Protein AF-A0A1Q7PBY1-F1 (afdb_monomer_lite)

Structure (mmCIF, N/CA/C/O backbone):
data_AF-A0A1Q7PBY1-F1
#
_entry.id   AF-A0A1Q7PBY1-F1
#
loop_
_atom_site.group_PDB
_atom_site.id
_atom_site.type_symbol
_atom_site.label_atom_id
_atom_site.label_alt_id
_atom_site.label_comp_id
_atom_site.label_asym_id
_atom_site.label_entity_id
_atom_site.label_seq_id
_atom_site.pdbx_PDB_ins_code
_atom_site.Cartn_x
_atom_site.Cartn_y
_atom_site.Cartn_z
_atom_site.occupancy
_atom_site.B_iso_or_equiv
_atom_site.auth_seq_id
_atom_site.auth_comp_id
_atom_site.auth_asym_id
_atom_site.auth_atom_id
_atom_site.pdbx_PDB_model_num
ATOM 1 N N . MET A 1 1 ? -6.073 -17.542 -5.534 1.00 80.38 1 MET A N 1
ATOM 2 C CA . MET A 1 1 ? -6.549 -17.364 -4.136 1.00 80.38 1 MET A CA 1
ATOM 3 C C . MET A 1 1 ? -5.790 -16.199 -3.517 1.00 80.38 1 MET A C 1
ATOM 5 O O . MET A 1 1 ? -4.603 -16.102 -3.804 1.00 80.38 1 MET A O 1
ATOM 9 N N . LEU A 1 2 ? -6.441 -15.327 -2.736 1.00 85.88 2 LEU A N 1
ATOM 10 C CA . LEU A 1 2 ? -5.756 -14.269 -1.977 1.00 85.88 2 LEU A CA 1
ATOM 11 C C . LEU A 1 2 ? -5.024 -14.900 -0.788 1.00 85.88 2 LEU A C 1
ATOM 13 O O . LEU A 1 2 ? -5.612 -15.701 -0.064 1.00 85.88 2 LEU A O 1
ATOM 17 N N . LEU A 1 3 ? -3.747 -14.574 -0.633 1.00 89.31 3 LEU A N 1
ATOM 18 C CA . LEU A 1 3 ? -2.867 -15.130 0.395 1.00 89.31 3 LEU A CA 1
ATOM 19 C C . LEU A 1 3 ? -2.705 -14.174 1.578 1.00 89.31 3 LEU A C 1
ATOM 21 O O . LEU A 1 3 ? -2.547 -14.629 2.705 1.00 89.31 3 LEU A O 1
ATOM 25 N N . GLY A 1 4 ? -2.781 -12.867 1.336 1.00 86.94 4 GLY A N 1
ATOM 26 C CA . GLY A 1 4 ? -2.725 -11.868 2.395 1.00 86.94 4 GLY A CA 1
ATOM 27 C C . GLY A 1 4 ? -2.636 -10.449 1.857 1.00 86.94 4 GLY A C 1
ATOM 28 O O . GLY A 1 4 ? -2.397 -10.233 0.666 1.00 86.94 4 GLY A O 1
ATOM 29 N N . VAL A 1 5 ? -2.826 -9.493 2.759 1.00 86.62 5 VAL A N 1
ATOM 30 C CA . VAL A 1 5 ? -2.571 -8.070 2.536 1.00 86.62 5 VAL A CA 1
ATOM 31 C C . VAL A 1 5 ? -1.554 -7.641 3.580 1.00 86.62 5 VAL A C 1
ATOM 33 O O . VAL A 1 5 ? -1.741 -7.929 4.759 1.00 86.62 5 VAL A O 1
ATOM 36 N N . PHE A 1 6 ? -0.490 -6.982 3.138 1.00 87.19 6 PHE A N 1
ATOM 37 C CA . PHE A 1 6 ? 0.624 -6.577 3.984 1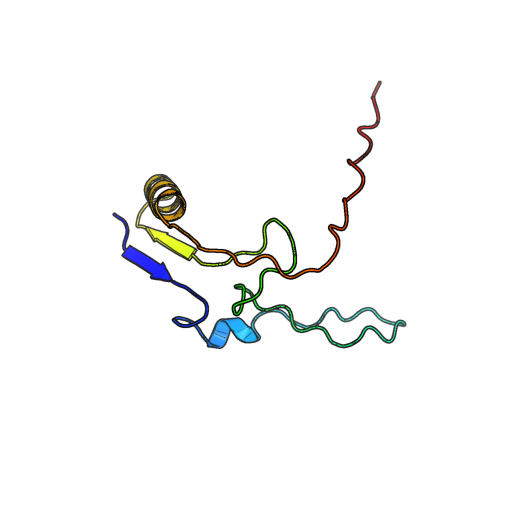.00 87.19 6 PHE A CA 1
ATOM 38 C C . PHE A 1 6 ? 0.811 -5.070 3.937 1.00 87.19 6 PHE A C 1
ATOM 40 O O . PHE A 1 6 ? 0.715 -4.441 2.879 1.00 87.19 6 PHE A O 1
ATOM 47 N N . THR A 1 7 ? 1.114 -4.502 5.091 1.00 87.19 7 THR A N 1
ATOM 48 C CA . THR A 1 7 ? 1.462 -3.097 5.275 1.00 87.19 7 THR A CA 1
ATOM 49 C C . THR A 1 7 ? 2.904 -2.982 5.762 1.00 87.19 7 THR A C 1
ATOM 51 O O . THR A 1 7 ? 3.587 -3.977 6.008 1.00 87.19 7 THR A O 1
ATOM 54 N N . LEU A 1 8 ? 3.389 -1.756 5.945 1.00 83.50 8 LEU A N 1
ATOM 55 C CA . LEU A 1 8 ? 4.717 -1.532 6.516 1.00 83.50 8 LEU A CA 1
ATOM 56 C C . LEU A 1 8 ? 4.851 -2.034 7.967 1.00 83.50 8 LEU A C 1
ATOM 58 O O . LEU A 1 8 ? 5.967 -2.235 8.441 1.00 83.50 8 LEU A O 1
ATOM 62 N N . ALA A 1 9 ? 3.738 -2.222 8.683 1.00 82.62 9 ALA A N 1
ATOM 63 C CA . ALA A 1 9 ? 3.756 -2.816 10.019 1.00 82.62 9 ALA A CA 1
ATOM 64 C C . ALA A 1 9 ? 4.126 -4.307 9.978 1.00 82.62 9 ALA A C 1
ATOM 66 O O . ALA A 1 9 ? 4.785 -4.795 10.891 1.00 82.62 9 ALA A O 1
ATOM 67 N N . ASP A 1 10 ? 3.748 -5.000 8.902 1.00 83.25 10 ASP A N 1
ATOM 68 C CA . ASP A 1 10 ? 3.996 -6.432 8.717 1.00 83.25 10 ASP A CA 1
ATOM 69 C C . ASP A 1 10 ? 5.386 -6.713 8.129 1.00 83.25 10 ASP A C 1
ATOM 71 O O . ASP A 1 10 ? 5.922 -7.806 8.288 1.00 83.25 10 ASP A O 1
ATOM 75 N N . LEU A 1 11 ? 5.962 -5.723 7.438 1.00 81.50 11 LEU A N 1
ATOM 76 C CA . LEU A 1 11 ? 7.254 -5.806 6.754 1.00 81.50 11 LEU A CA 1
ATOM 77 C C . LEU A 1 11 ? 8.123 -4.590 7.115 1.00 81.50 11 LEU A C 1
ATOM 79 O O . LEU A 1 11 ? 8.371 -3.722 6.265 1.00 81.50 11 LEU A O 1
ATOM 83 N N . PRO A 1 12 ? 8.571 -4.471 8.379 1.00 76.12 12 PRO A N 1
ATOM 84 C CA . PRO A 1 12 ? 9.338 -3.317 8.839 1.00 76.12 12 PRO A CA 1
ATOM 85 C C . PRO A 1 12 ? 10.677 -3.157 8.103 1.00 76.12 12 PRO A C 1
ATOM 87 O O . PRO A 1 12 ? 11.201 -2.047 8.024 1.00 76.12 12 PRO A O 1
ATOM 90 N N . GLU A 1 13 ? 11.213 -4.215 7.499 1.00 75.25 13 GLU A N 1
ATOM 91 C CA . GLU A 1 13 ? 12.447 -4.193 6.707 1.00 75.25 13 GLU A CA 1
ATOM 92 C C . GLU A 1 13 ? 12.307 -3.327 5.443 1.00 75.25 13 GLU A C 1
ATOM 94 O O . GLU A 1 13 ? 13.289 -2.782 4.935 1.00 75.25 13 GLU A O 1
ATOM 99 N N . LEU A 1 14 ? 11.076 -3.125 4.959 1.00 70.81 14 LEU A N 1
ATOM 100 C CA . LEU A 1 14 ? 10.785 -2.269 3.808 1.00 70.81 14 LEU A CA 1
ATOM 101 C C . LEU A 1 14 ? 10.869 -0.766 4.120 1.00 70.81 14 LEU A C 1
ATOM 103 O O . LEU A 1 14 ? 10.803 0.060 3.200 1.00 70.81 14 LEU A O 1
ATOM 107 N N . ARG A 1 15 ? 11.059 -0.394 5.395 1.00 68.00 15 ARG A N 1
ATOM 108 C CA . ARG A 1 15 ? 11.231 1.002 5.834 1.00 68.00 15 ARG A CA 1
ATOM 109 C C . ARG A 1 15 ? 12.456 1.659 5.198 1.00 68.00 15 ARG A C 1
ATOM 111 O O . ARG A 1 15 ? 12.391 2.845 4.876 1.00 68.00 15 ARG A O 1
ATOM 118 N N . GLU A 1 16 ? 13.524 0.894 4.967 1.00 67.31 16 GLU A N 1
ATOM 119 C CA . GLU A 1 16 ? 14.811 1.384 4.442 1.00 67.31 16 GLU A CA 1
ATOM 120 C C . GLU A 1 16 ? 15.197 0.792 3.078 1.00 67.31 16 GLU A C 1
ATOM 122 O O . GLU A 1 16 ? 16.322 0.984 2.612 1.00 67.31 16 GLU A O 1
ATOM 127 N N . ALA A 1 17 ? 14.274 0.079 2.429 1.00 64.31 17 ALA A N 1
ATOM 128 C CA . ALA A 1 17 ? 14.578 -0.723 1.246 1.00 64.31 17 ALA A CA 1
ATOM 129 C C . ALA A 1 17 ? 15.061 0.091 0.034 1.00 64.31 17 ALA A C 1
ATOM 131 O O . ALA A 1 17 ? 15.782 -0.449 -0.806 1.00 64.31 17 ALA A O 1
ATOM 132 N N . LEU A 1 18 ? 14.694 1.374 -0.081 1.00 61.41 18 LEU A N 1
ATOM 133 C CA . LEU A 1 18 ? 15.141 2.201 -1.199 1.00 61.41 18 LEU A CA 1
ATOM 134 C C . LEU A 1 18 ? 16.440 2.945 -0.847 1.00 61.41 18 LEU A C 1
ATOM 136 O O . LEU A 1 18 ? 16.508 3.648 0.173 1.00 61.41 18 LEU A O 1
ATOM 140 N N . PRO A 1 19 ? 17.485 2.828 -1.690 1.00 61.38 19 PRO A N 1
ATOM 141 C CA . PRO A 1 19 ? 18.705 3.593 -1.502 1.00 61.38 19 PRO A CA 1
ATOM 142 C C . PRO A 1 19 ? 18.392 5.093 -1.609 1.00 61.38 19 PRO A C 1
ATOM 144 O O . PRO A 1 19 ? 17.548 5.494 -2.416 1.00 61.38 19 PRO A O 1
ATOM 147 N N . PRO A 1 20 ? 19.049 5.944 -0.801 1.00 59.12 20 PRO A N 1
ATOM 148 C CA . PRO A 1 20 ? 18.854 7.381 -0.892 1.00 59.12 20 PRO A CA 1
ATOM 149 C C . PRO A 1 20 ? 19.239 7.855 -2.301 1.00 59.12 20 PRO A C 1
ATOM 151 O O . PRO A 1 20 ? 20.214 7.348 -2.863 1.00 59.12 20 PRO A O 1
ATOM 154 N N . PRO A 1 21 ? 18.519 8.830 -2.879 1.00 56.66 21 PRO A N 1
ATOM 155 C CA . PRO A 1 21 ? 18.886 9.396 -4.166 1.00 56.66 21 PRO A CA 1
ATOM 156 C C . PRO A 1 21 ? 20.245 10.093 -4.037 1.00 56.66 21 PRO A C 1
ATOM 158 O O . PRO A 1 21 ? 20.359 11.169 -3.451 1.00 56.66 21 PRO A O 1
ATOM 161 N N . VAL A 1 22 ? 21.293 9.461 -4.564 1.00 56.69 22 VAL A N 1
ATOM 162 C CA . VAL A 1 22 ? 22.629 10.051 -4.648 1.00 56.69 22 VAL A CA 1
ATOM 163 C C . VAL A 1 22 ? 22.686 10.858 -5.939 1.00 56.69 22 VAL A C 1
ATOM 165 O O . VAL A 1 22 ? 22.862 10.303 -7.020 1.00 56.69 22 VAL A O 1
ATOM 168 N N . VAL A 1 23 ? 22.510 12.175 -5.838 1.00 59.03 23 VAL A N 1
ATOM 169 C CA . VAL A 1 23 ? 22.761 13.094 -6.955 1.00 59.03 23 VAL A CA 1
ATOM 170 C C . VAL A 1 23 ? 24.135 13.729 -6.732 1.00 59.03 23 VAL A C 1
ATOM 172 O O . VAL A 1 23 ? 24.300 14.464 -5.754 1.00 59.03 23 VAL A O 1
ATOM 175 N N . PRO A 1 24 ? 25.142 13.467 -7.586 1.00 46.91 24 PRO A N 1
ATOM 176 C CA . PRO A 1 24 ? 26.441 14.117 -7.461 1.00 46.91 24 PRO A CA 1
ATOM 177 C C . PRO A 1 24 ? 26.283 15.636 -7.630 1.00 46.91 24 PRO A C 1
ATOM 179 O O . PRO A 1 24 ? 25.764 16.095 -8.643 1.00 46.91 24 PRO A O 1
ATOM 182 N N . GLY A 1 25 ? 26.725 16.422 -6.643 1.00 54.25 25 GLY A N 1
ATOM 183 C CA . GLY A 1 25 ? 26.835 17.884 -6.758 1.00 54.25 25 GLY A CA 1
ATOM 184 C C . GLY A 1 25 ? 25.701 18.720 -6.153 1.00 54.25 25 GLY A C 1
ATOM 185 O O . GLY A 1 25 ? 25.797 19.945 -6.172 1.00 54.25 25 GLY A O 1
ATOM 186 N N . VAL A 1 26 ? 24.668 18.111 -5.562 1.00 54.38 26 VAL A N 1
ATOM 187 C CA . VAL A 1 26 ? 23.634 18.838 -4.803 1.00 54.38 26 VAL A CA 1
ATOM 188 C C . VAL A 1 26 ? 23.569 18.270 -3.391 1.00 54.38 26 VAL A C 1
ATOM 190 O O . VAL A 1 26 ? 23.452 17.060 -3.215 1.00 54.38 26 VAL A O 1
ATOM 193 N N . ALA A 1 27 ? 23.616 19.137 -2.375 1.00 50.16 27 ALA A N 1
ATOM 194 C CA . ALA A 1 27 ? 23.314 18.781 -0.9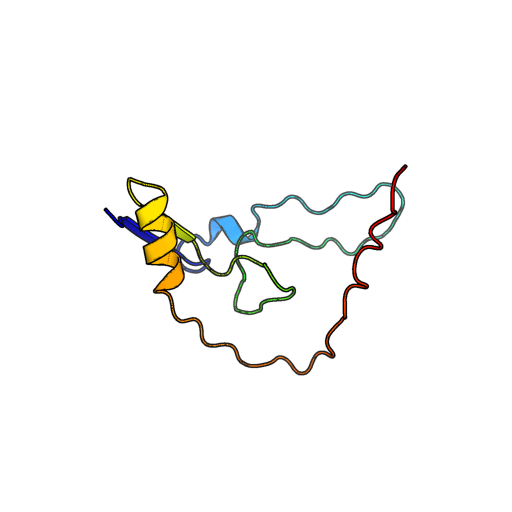89 1.00 50.16 27 ALA A CA 1
ATOM 195 C C . ALA A 1 27 ? 21.810 18.488 -0.850 1.00 50.16 27 ALA A C 1
ATOM 197 O O . ALA A 1 27 ? 21.051 19.245 -0.244 1.00 50.16 27 ALA A O 1
ATOM 198 N N . VAL A 1 28 ? 21.351 17.411 -1.485 1.00 54.12 28 VAL A N 1
ATOM 199 C CA . VAL A 1 28 ? 19.993 16.913 -1.315 1.00 54.12 28 VAL A CA 1
ATOM 200 C C . VAL A 1 28 ? 19.952 16.300 0.072 1.00 54.12 28 VAL A C 1
ATOM 202 O O . VAL A 1 28 ? 20.769 15.442 0.406 1.00 54.12 28 VAL A O 1
ATOM 205 N N . LYS A 1 29 ? 19.020 16.767 0.905 1.00 54.84 29 LYS A N 1
ATOM 206 C CA . LYS A 1 29 ? 18.786 16.167 2.216 1.00 54.84 29 LYS A CA 1
ATOM 207 C C . LYS A 1 29 ? 18.563 14.665 1.983 1.00 54.84 29 LYS A C 1
ATOM 209 O O . LYS A 1 29 ? 17.653 14.346 1.217 1.00 54.84 29 LYS A O 1
ATOM 214 N N . PRO A 1 30 ? 19.382 13.766 2.561 1.00 56.53 30 PRO A N 1
ATOM 215 C CA . PRO A 1 30 ? 19.266 12.338 2.303 1.00 56.53 30 PRO A CA 1
ATOM 216 C C . PRO A 1 30 ? 17.863 11.897 2.706 1.00 56.53 30 PRO A C 1
ATOM 218 O O . PRO A 1 30 ? 17.512 11.869 3.885 1.00 56.53 30 PRO A O 1
ATOM 221 N N . TYR A 1 31 ? 17.035 11.647 1.699 1.00 53.84 31 TYR A N 1
ATOM 222 C CA . TYR A 1 31 ? 15.646 11.283 1.877 1.00 53.84 31 TYR A CA 1
ATOM 223 C C . TYR A 1 31 ? 15.531 9.791 1.606 1.00 53.84 31 TYR A C 1
ATOM 225 O O . TYR A 1 31 ? 15.648 9.340 0.469 1.00 53.84 31 TYR A O 1
ATOM 233 N N . ARG A 1 32 ? 15.378 9.018 2.680 1.00 59.94 32 ARG A N 1
ATOM 234 C CA . ARG A 1 32 ? 15.089 7.587 2.607 1.00 59.94 32 ARG A CA 1
ATOM 235 C C . ARG A 1 32 ? 13.599 7.449 2.321 1.00 59.94 32 ARG A C 1
ATOM 237 O O . ARG A 1 32 ? 12.776 7.761 3.179 1.00 59.94 32 ARG A O 1
ATOM 244 N N . GLN A 1 33 ? 13.261 7.056 1.101 1.00 60.41 33 GLN A N 1
ATOM 245 C CA . GLN A 1 33 ? 11.886 6.735 0.745 1.00 60.41 33 GLN A CA 1
ATOM 246 C C . GLN A 1 33 ? 11.584 5.315 1.237 1.00 60.41 33 GLN A C 1
ATOM 248 O O . GLN A 1 33 ? 12.303 4.379 0.901 1.00 60.41 33 GLN A O 1
ATOM 253 N N . SER A 1 34 ? 10.547 5.142 2.051 1.00 65.94 34 SER A N 1
ATOM 254 C CA . SER A 1 34 ? 10.068 3.802 2.409 1.00 65.94 34 SER A CA 1
ATOM 255 C C . SER A 1 34 ? 9.314 3.197 1.224 1.00 65.94 34 SER A C 1
ATOM 257 O O . SER A 1 34 ? 8.677 3.927 0.462 1.00 65.94 34 SER A O 1
ATOM 259 N N . ALA A 1 35 ? 9.395 1.876 1.044 1.00 69.62 35 ALA A N 1
ATOM 260 C CA . ALA A 1 35 ? 8.716 1.215 -0.075 1.00 69.62 35 ALA A CA 1
ATOM 261 C C . ALA A 1 35 ? 7.184 1.192 0.092 1.00 69.62 35 ALA A C 1
ATOM 263 O O . ALA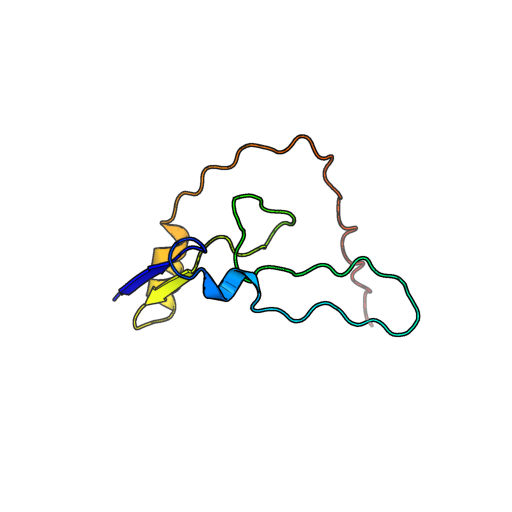 A 1 35 ? 6.459 1.160 -0.900 1.00 69.62 35 ALA A O 1
ATOM 264 N N . LEU A 1 36 ? 6.705 1.249 1.340 1.00 77.38 36 LEU A N 1
ATOM 265 C CA . LEU A 1 36 ? 5.303 1.463 1.689 1.00 77.38 36 LEU A CA 1
ATOM 266 C C . LEU A 1 36 ? 5.177 2.684 2.602 1.00 77.38 36 LEU A C 1
ATOM 268 O O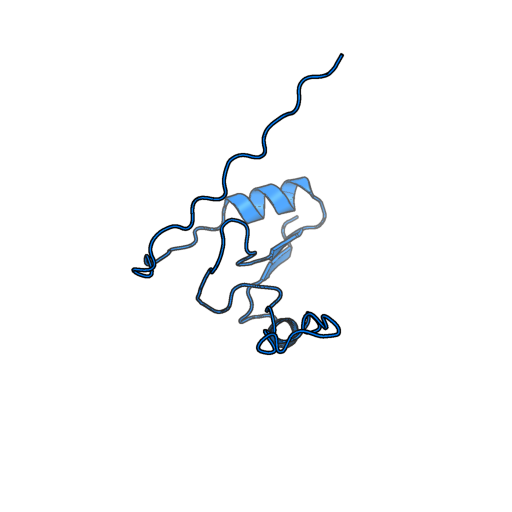 . LEU A 1 36 ? 6.093 2.989 3.371 1.00 77.38 36 LEU A O 1
ATOM 272 N N . ALA A 1 37 ? 4.048 3.380 2.509 1.00 79.31 37 ALA A N 1
ATOM 273 C CA . ALA A 1 37 ? 3.761 4.554 3.318 1.00 79.31 37 ALA A CA 1
ATOM 274 C C . ALA A 1 37 ? 3.727 4.193 4.817 1.00 79.31 37 ALA A C 1
ATOM 276 O O . ALA A 1 37 ? 3.031 3.270 5.234 1.00 79.31 37 ALA A O 1
ATOM 277 N N . ASP A 1 38 ? 4.460 4.956 5.634 1.00 81.62 38 ASP A N 1
ATOM 278 C CA . ASP A 1 38 ? 4.526 4.797 7.097 1.00 81.62 38 ASP A CA 1
ATOM 279 C C . ASP A 1 38 ? 3.580 5.791 7.775 1.00 81.62 38 ASP A C 1
ATOM 281 O O . ASP A 1 38 ? 3.997 6.863 8.218 1.00 81.62 38 ASP A O 1
ATOM 285 N N . GLY A 1 39 ? 2.275 5.513 7.732 1.00 78.81 39 GLY A N 1
ATOM 286 C CA . GLY A 1 39 ? 1.243 6.364 8.346 1.00 78.81 39 GLY A CA 1
ATOM 287 C C . GLY A 1 39 ? 1.066 7.756 7.715 1.00 78.81 39 GLY A C 1
ATOM 288 O O . GLY A 1 39 ? 0.183 8.507 8.119 1.00 78.81 39 GLY A O 1
ATOM 289 N N . LEU A 1 40 ? 1.870 8.114 6.709 1.00 81.94 40 LEU A N 1
ATOM 290 C CA . LEU A 1 40 ? 1.764 9.362 5.959 1.00 81.94 40 LEU A CA 1
ATOM 291 C C . LEU A 1 40 ? 2.020 9.114 4.474 1.00 81.94 40 LEU A C 1
ATOM 293 O O . LEU A 1 40 ? 3.149 8.830 4.073 1.00 81.94 40 LEU A O 1
ATOM 297 N N . VAL A 1 41 ? 0.986 9.329 3.663 1.00 82.62 41 VAL A N 1
ATOM 298 C CA . VAL A 1 41 ? 1.095 9.398 2.203 1.00 82.62 41 VAL A CA 1
ATOM 299 C C . VAL A 1 41 ? 1.525 10.804 1.792 1.00 82.62 41 VAL A C 1
ATOM 301 O O . VAL A 1 41 ? 0.943 11.810 2.208 1.00 82.62 41 VAL A O 1
ATOM 304 N N . ARG A 1 42 ? 2.578 10.883 0.988 1.00 81.12 42 ARG A N 1
ATOM 305 C CA . ARG A 1 42 ? 3.266 12.117 0.592 1.00 81.12 42 ARG A CA 1
ATOM 306 C C . ARG A 1 42 ? 2.953 12.518 -0.839 1.00 81.12 42 ARG A C 1
ATOM 308 O O . ARG A 1 42 ? 3.009 13.710 -1.140 1.00 81.12 42 ARG A O 1
ATOM 315 N N . PHE A 1 43 ? 2.606 11.562 -1.696 1.00 79.94 43 PHE A N 1
ATOM 316 C CA . PHE A 1 43 ? 2.196 11.812 -3.076 1.00 79.94 43 PHE A CA 1
ATOM 317 C C . PHE A 1 43 ? 1.111 10.829 -3.534 1.00 79.94 43 PHE A C 1
ATOM 319 O O . PHE A 1 43 ? 0.974 9.729 -3.005 1.00 79.94 43 PHE A O 1
ATOM 326 N N . ALA A 1 44 ? 0.322 11.235 -4.532 1.00 79.69 44 ALA A N 1
ATOM 327 C CA . ALA A 1 44 ? -0.683 10.363 -5.132 1.00 79.69 44 ALA A CA 1
ATOM 328 C C . ALA A 1 44 ? -0.000 9.200 -5.869 1.00 79.69 44 ALA A C 1
ATOM 330 O O . ALA A 1 44 ? 0.854 9.431 -6.723 1.00 79.69 44 ALA A O 1
ATOM 331 N N . GLY A 1 45 ? -0.388 7.968 -5.540 1.00 82.12 45 GLY A N 1
ATOM 332 C CA . GLY A 1 45 ? 0.224 6.750 -6.079 1.00 82.12 45 GLY A CA 1
ATOM 333 C C . GLY A 1 45 ? 1.326 6.145 -5.204 1.00 82.12 45 GLY A C 1
ATOM 334 O O . GLY A 1 45 ? 1.902 5.134 -5.593 1.00 82.12 45 GLY A O 1
ATOM 335 N N . GLU A 1 46 ? 1.624 6.714 -4.032 1.00 82.19 46 GLU A N 1
ATOM 336 C CA . GLU A 1 46 ? 2.473 6.039 -3.043 1.00 82.19 46 GLU A CA 1
ATOM 337 C C . GLU A 1 46 ? 1.763 4.781 -2.525 1.00 82.19 46 GLU A C 1
ATOM 339 O O . GLU A 1 46 ? 0.587 4.821 -2.158 1.00 82.19 46 GLU A O 1
ATOM 344 N N . ALA A 1 47 ? 2.471 3.652 -2.518 1.00 84.88 47 ALA A N 1
ATOM 345 C CA . ALA A 1 47 ? 1.911 2.382 -2.084 1.00 84.88 47 ALA A CA 1
ATOM 346 C C . ALA A 1 47 ? 1.708 2.379 -0.561 1.00 84.88 47 ALA A C 1
ATOM 348 O O . ALA A 1 47 ? 2.628 2.686 0.192 1.00 84.88 47 ALA A O 1
ATOM 349 N N . VAL A 1 48 ? 0.509 2.019 -0.101 1.00 86.38 48 VAL A N 1
ATOM 350 C CA . VAL A 1 48 ? 0.149 1.992 1.336 1.00 86.38 48 VAL A CA 1
ATOM 351 C C . VAL A 1 48 ? 0.086 0.560 1.879 1.00 86.38 48 VAL A C 1
ATOM 353 O O . VAL A 1 48 ? 0.292 0.321 3.065 1.00 86.38 48 VAL A O 1
ATOM 356 N N . GLY A 1 49 ? -0.122 -0.410 0.991 1.00 87.00 49 GLY A N 1
ATOM 357 C CA . GLY A 1 49 ? -0.094 -1.837 1.281 1.00 87.00 49 GLY A CA 1
ATOM 358 C C . GLY A 1 49 ? 0.018 -2.654 -0.004 1.00 87.00 49 GLY A C 1
ATOM 359 O O . GLY A 1 49 ? -0.063 -2.108 -1.108 1.00 87.00 49 GLY A O 1
ATOM 360 N N . VAL A 1 50 ? 0.215 -3.962 0.142 1.00 89.12 50 VAL A N 1
ATOM 361 C CA . VAL A 1 50 ? 0.389 -4.913 -0.964 1.00 89.12 50 VAL A CA 1
ATOM 362 C C . VAL A 1 50 ? -0.499 -6.128 -0.744 1.00 89.12 50 VAL A C 1
ATOM 364 O O . VAL A 1 50 ? -0.418 -6.781 0.294 1.00 89.12 50 VAL A O 1
ATOM 367 N N . GLY A 1 51 ? -1.322 -6.457 -1.740 1.00 88.94 51 GLY A N 1
ATOM 368 C CA . GLY A 1 51 ? -2.066 -7.713 -1.793 1.00 88.94 51 GLY A CA 1
ATOM 369 C C . GLY A 1 51 ? -1.261 -8.793 -2.512 1.00 88.94 51 GLY A C 1
ATOM 370 O O . GLY A 1 51 ? -0.775 -8.572 -3.621 1.00 88.94 51 GLY A O 1
ATOM 371 N N . VAL A 1 52 ? -1.140 -9.971 -1.904 1.00 90.88 52 VAL A N 1
ATOM 372 C CA . VAL A 1 52 ? -0.478 -11.136 -2.505 1.00 90.88 52 VAL A CA 1
ATOM 373 C C . VAL A 1 52 ? -1.525 -12.199 -2.791 1.00 90.88 52 VAL A C 1
ATOM 375 O O . VAL A 1 52 ? -2.280 -12.595 -1.905 1.00 90.88 52 VAL A O 1
ATOM 378 N N . ALA A 1 53 ? -1.566 -12.692 -4.025 1.00 92.50 53 ALA A N 1
ATOM 379 C CA . ALA A 1 53 ? -2.468 -13.756 -4.438 1.00 92.50 53 ALA A CA 1
ATOM 380 C C . ALA A 1 53 ? -1.767 -14.719 -5.398 1.00 92.50 53 ALA A C 1
ATOM 382 O O . ALA A 1 53 ? -0.776 -14.376 -6.035 1.00 92.50 53 ALA A O 1
ATOM 383 N N . GLY A 1 54 ? -2.323 -15.921 -5.537 1.00 91.69 54 GLY A N 1
ATOM 384 C CA . GLY A 1 54 ? -1.838 -16.916 -6.501 1.00 91.69 54 GLY A CA 1
ATOM 385 C C . GLY A 1 54 ? -2.075 -16.550 -7.973 1.00 91.69 54 GLY A C 1
ATOM 386 O O . GLY A 1 54 ? -1.632 -17.280 -8.850 1.00 91.69 54 GLY A O 1
ATOM 387 N N . ASP A 1 55 ? -2.791 -15.461 -8.253 1.00 92.81 55 ASP A N 1
ATOM 388 C CA . ASP A 1 55 ? -3.026 -14.950 -9.600 1.00 92.81 55 ASP A CA 1
ATOM 389 C C . ASP A 1 55 ? -3.214 -13.419 -9.566 1.00 92.81 55 ASP A C 1
ATOM 391 O O . ASP A 1 55 ? -3.677 -12.883 -8.552 1.00 92.81 55 ASP A O 1
ATOM 395 N N . PRO A 1 56 ? -2.849 -12.699 -10.644 1.00 90.12 56 PRO A N 1
ATOM 396 C CA . PRO A 1 56 ? -2.839 -11.236 -10.647 1.00 90.12 56 PRO A CA 1
ATOM 397 C C . PRO A 1 56 ? -4.239 -10.617 -10.576 1.00 90.12 56 PRO A C 1
ATOM 399 O O . PRO A 1 56 ? -4.397 -9.543 -10.001 1.00 90.12 56 PRO A O 1
ATOM 402 N N . TYR A 1 57 ? -5.262 -11.289 -11.110 1.00 91.81 57 TYR A N 1
ATOM 403 C CA . TYR A 1 57 ? -6.638 -10.787 -11.076 1.00 91.81 57 TYR A CA 1
ATOM 404 C C . TYR A 1 57 ? -7.169 -10.756 -9.645 1.00 91.81 57 TYR A C 1
ATOM 406 O O . TYR A 1 57 ? -7.650 -9.727 -9.182 1.00 91.81 57 TYR A O 1
ATOM 414 N N . ARG A 1 58 ? -6.964 -11.834 -8.885 1.00 89.69 58 ARG A N 1
AT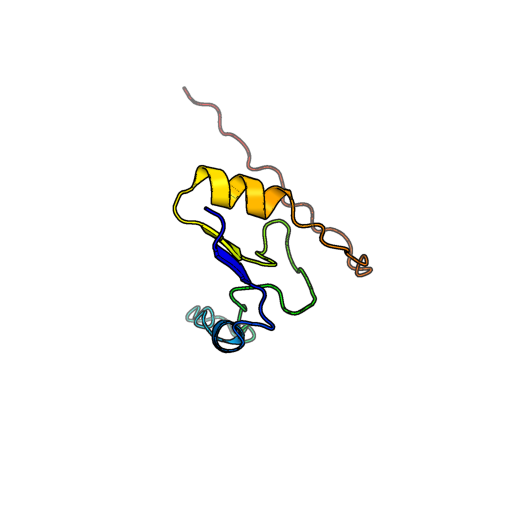OM 415 C CA . ARG A 1 58 ? -7.348 -11.863 -7.471 1.00 89.69 58 ARG A CA 1
ATOM 416 C C . ARG A 1 58 ? -6.504 -10.950 -6.591 1.00 89.69 58 ARG A C 1
ATOM 418 O O . ARG A 1 58 ? -6.996 -10.512 -5.555 1.00 89.69 58 ARG A O 1
ATOM 425 N N . ALA A 1 59 ? -5.254 -10.672 -6.964 1.00 88.25 59 ALA A N 1
ATOM 426 C CA . ALA A 1 59 ? -4.460 -9.657 -6.274 1.00 88.25 59 ALA A CA 1
ATOM 427 C C . ALA A 1 59 ? -5.073 -8.261 -6.468 1.00 88.25 59 ALA A C 1
ATOM 429 O O . ALA A 1 59 ? -5.181 -7.508 -5.502 1.00 88.25 59 ALA A O 1
ATOM 430 N N . ALA A 1 60 ? -5.522 -7.944 -7.687 1.00 89.00 60 ALA A N 1
ATOM 431 C CA . ALA A 1 60 ? -6.189 -6.681 -7.990 1.00 89.00 60 ALA A CA 1
ATOM 432 C C . ALA A 1 60 ? -7.530 -6.550 -7.251 1.00 89.00 60 ALA A C 1
ATOM 434 O O . ALA A 1 60 ? -7.771 -5.526 -6.614 1.00 89.00 60 ALA A O 1
ATOM 435 N N . ASP A 1 61 ? -8.352 -7.601 -7.259 1.00 89.50 61 ASP A N 1
ATOM 436 C CA . ASP A 1 61 ? -9.625 -7.625 -6.527 1.00 89.50 61 ASP A CA 1
ATOM 437 C C . ASP A 1 61 ? -9.404 -7.468 -5.017 1.00 89.50 61 ASP A C 1
ATOM 439 O O . ASP A 1 61 ? -10.089 -6.691 -4.351 1.00 89.50 61 ASP A O 1
ATOM 443 N N . GLY A 1 62 ? -8.405 -8.172 -4.476 1.00 87.88 62 GLY A N 1
ATOM 444 C CA . GLY A 1 62 ? -8.018 -8.063 -3.074 1.00 87.88 62 GLY A CA 1
ATOM 445 C C . GLY A 1 62 ? -7.553 -6.656 -2.711 1.00 87.88 62 GLY A C 1
ATOM 446 O O . GLY A 1 62 ? -7.981 -6.129 -1.691 1.00 87.88 62 GLY A O 1
ATOM 447 N N . ALA A 1 63 ? -6.734 -6.021 -3.555 1.00 87.19 63 ALA A N 1
ATOM 448 C CA . ALA A 1 63 ? -6.292 -4.644 -3.353 1.00 87.19 63 ALA A CA 1
ATOM 449 C C . ALA A 1 63 ? -7.456 -3.639 -3.425 1.00 87.19 63 ALA A C 1
ATOM 451 O O . ALA A 1 63 ? -7.501 -2.705 -2.630 1.00 87.19 63 ALA A O 1
ATOM 452 N N . ALA A 1 64 ? -8.417 -3.846 -4.331 1.00 87.75 64 ALA A N 1
ATOM 453 C CA . ALA A 1 64 ? -9.594 -2.987 -4.473 1.00 87.75 64 ALA A CA 1
ATOM 454 C C . ALA A 1 64 ? -10.569 -3.096 -3.287 1.00 87.75 64 ALA A C 1
ATOM 456 O O . ALA A 1 64 ? -11.283 -2.141 -2.988 1.00 87.75 64 ALA A O 1
ATOM 457 N N . ALA A 1 65 ? -10.593 -4.241 -2.602 1.00 89.69 65 ALA A N 1
ATOM 458 C CA . ALA A 1 65 ? -11.414 -4.450 -1.413 1.00 89.69 65 ALA A CA 1
ATOM 459 C C . ALA A 1 65 ? -10.843 -3.784 -0.143 1.00 89.69 65 ALA A C 1
ATOM 461 O O . ALA A 1 65 ? -11.545 -3.699 0.866 1.00 89.69 65 ALA A O 1
ATOM 462 N N . VAL A 1 66 ? -9.587 -3.319 -0.163 1.00 87.00 66 VAL A N 1
ATOM 463 C CA . VAL A 1 66 ? -8.952 -2.673 0.993 1.00 87.00 66 VAL A CA 1
ATOM 464 C C . VAL A 1 66 ? -9.460 -1.239 1.136 1.00 87.00 66 VAL A C 1
ATOM 466 O O . VAL A 1 66 ? -9.155 -0.363 0.328 1.00 87.00 66 VAL A O 1
ATOM 469 N N . GLY A 1 67 ? -10.202 -0.985 2.213 1.00 88.38 67 GLY A N 1
ATOM 470 C CA . GLY A 1 67 ? -10.521 0.368 2.656 1.00 88.38 67 GLY A CA 1
ATOM 471 C C . GLY A 1 67 ? -9.337 0.985 3.398 1.00 88.38 67 GLY A C 1
ATOM 472 O O . GLY A 1 67 ? -8.826 0.389 4.344 1.00 88.38 67 GLY A O 1
ATOM 473 N N . VAL A 1 68 ? -8.912 2.181 2.985 1.00 86.75 68 VAL A N 1
ATOM 474 C CA . VAL A 1 68 ? -7.907 2.972 3.708 1.00 86.75 68 VAL A CA 1
ATOM 475 C C . VAL A 1 68 ? -8.526 4.298 4.115 1.00 86.75 68 VAL A C 1
ATOM 477 O O . VAL A 1 68 ? -8.988 5.068 3.271 1.00 86.75 68 VAL A O 1
ATOM 480 N N . GLU A 1 69 ? -8.526 4.562 5.415 1.00 88.06 69 GLU A N 1
ATOM 481 C CA . GLU A 1 69 ? -8.960 5.838 5.965 1.00 88.06 69 GLU A CA 1
ATOM 482 C C . GLU A 1 69 ? -7.788 6.820 5.960 1.00 88.06 69 GLU A C 1
ATOM 484 O O . GLU A 1 69 ? -6.712 6.536 6.487 1.00 88.06 69 GLU A O 1
ATOM 489 N N . TYR A 1 70 ? -7.996 7.987 5.351 1.00 83.81 70 TYR A N 1
ATOM 490 C CA . TYR A 1 70 ? -6.995 9.045 5.294 1.00 83.81 70 TYR A CA 1
ATOM 491 C C . TYR A 1 70 ? -7.485 10.274 6.041 1.00 83.81 70 TYR A C 1
ATOM 493 O O . TYR A 1 70 ? -8.531 10.836 5.716 1.00 83.81 70 TYR A O 1
ATOM 501 N N . GLU A 1 71 ? -6.667 10.762 6.967 1.00 83.31 71 GLU A N 1
ATOM 502 C CA . GLU A 1 71 ? -6.817 12.110 7.492 1.00 83.31 71 GLU A CA 1
ATOM 503 C C . GLU A 1 71 ? -6.001 13.086 6.637 1.00 83.31 71 GLU A C 1
ATOM 505 O O . GLU A 1 71 ? -4.814 12.879 6.354 1.00 83.31 71 GLU A O 1
ATOM 510 N N . ARG A 1 72 ? -6.636 14.172 6.183 1.00 79.31 72 ARG A N 1
ATOM 511 C CA . ARG A 1 72 ? -5.970 15.137 5.310 1.00 79.31 72 ARG A CA 1
ATOM 512 C C . ARG A 1 72 ? -4.970 15.963 6.114 1.00 79.31 72 ARG A C 1
ATOM 514 O O . ARG A 1 72 ? -5.335 16.905 6.809 1.00 79.31 72 ARG A O 1
ATOM 521 N N . SER A 1 73 ? -3.686 15.681 5.918 1.00 63.06 73 SER A N 1
ATOM 522 C CA . SER A 1 73 ? -2.608 16.596 6.293 1.00 63.06 73 SER A CA 1
ATOM 523 C C . SER A 1 73 ? -2.857 17.952 5.620 1.00 63.06 73 SER A C 1
ATOM 525 O O . SER A 1 73 ? -3.001 18.013 4.400 1.00 63.06 73 SER A O 1
ATOM 527 N N . GLY A 1 74 ? -2.911 19.045 6.388 1.00 59.31 74 GLY A N 1
ATOM 528 C CA . GLY A 1 74 ? -3.190 20.415 5.913 1.00 59.31 74 GLY A CA 1
ATOM 529 C C . GLY A 1 74 ? -2.176 21.011 4.916 1.00 59.31 74 GLY A C 1
ATOM 530 O O . GLY A 1 74 ? -2.083 22.230 4.770 1.00 59.31 74 GLY A O 1
ATOM 531 N N . ARG A 1 75 ? -1.383 20.180 4.233 1.00 52.62 75 ARG A N 1
ATOM 532 C CA . ARG A 1 75 ? -0.415 20.569 3.211 1.00 52.62 75 ARG A CA 1
ATOM 533 C C . ARG A 1 75 ? -1.150 20.877 1.902 1.00 52.62 75 ARG A C 1
ATOM 535 O O . ARG A 1 75 ? -1.900 20.056 1.378 1.00 52.62 75 ARG A O 1
ATOM 542 N N . LYS A 1 76 ? -0.941 22.090 1.383 1.00 38.16 76 LYS A N 1
ATOM 543 C CA . LYS A 1 76 ? -1.520 22.562 0.117 1.00 38.16 76 LYS A CA 1
ATOM 544 C C . LYS A 1 76 ? -1.134 21.601 -1.012 1.00 38.16 76 LYS A C 1
ATOM 546 O O . LYS A 1 76 ? 0.032 21.234 -1.133 1.00 38.16 76 LYS A O 1
ATOM 551 N N . SER A 1 77 ? -2.118 21.190 -1.811 1.00 41.72 77 SER A N 1
ATOM 552 C CA . SER A 1 77 ? -1.924 20.300 -2.956 1.00 41.72 77 SER A CA 1
ATOM 553 C C . SER A 1 77 ? -0.912 20.897 -3.932 1.00 41.72 77 SER A C 1
ATOM 555 O O . SER A 1 77 ? -1.106 22.011 -4.418 1.00 41.72 77 SER A O 1
ATOM 557 N N . PHE A 1 78 ? 0.151 20.153 -4.228 1.00 39.34 78 PHE A N 1
ATOM 558 C CA . PHE A 1 78 ? 1.029 20.439 -5.353 1.00 39.34 78 PHE A CA 1
ATOM 559 C C . PHE A 1 78 ? 0.388 19.829 -6.599 1.00 39.34 78 PHE A C 1
ATOM 561 O O . PHE A 1 78 ? 0.382 18.612 -6.774 1.00 39.34 78 PHE A O 1
ATOM 568 N N . THR A 1 79 ? -0.233 20.664 -7.428 1.00 35.00 79 THR A N 1
ATOM 569 C CA . THR A 1 79 ? -0.776 20.230 -8.714 1.00 35.00 79 THR A CA 1
ATOM 570 C C . THR A 1 79 ? 0.397 20.007 -9.663 1.00 35.00 79 THR A C 1
ATOM 572 O O . THR A 1 79 ? 1.032 20.969 -10.091 1.00 35.00 79 THR A O 1
ATOM 575 N N . THR A 1 80 ? 0.707 18.750 -9.989 1.00 36.22 80 THR A N 1
ATOM 576 C CA . THR A 1 80 ? 1.615 18.439 -11.099 1.00 36.22 80 THR A CA 1
ATOM 577 C C . THR A 1 80 ? 1.016 19.043 -12.372 1.00 36.22 80 THR A C 1
ATOM 579 O O . THR A 1 80 ? -0.140 18.739 -12.681 1.00 36.22 80 THR A O 1
ATOM 582 N N . PRO A 1 81 ? 1.730 19.912 -13.112 1.00 35.22 81 PRO A N 1
ATOM 583 C CA . PRO A 1 81 ? 1.228 20.397 -14.387 1.00 35.22 81 PRO A CA 1
ATOM 584 C C . PRO A 1 81 ? 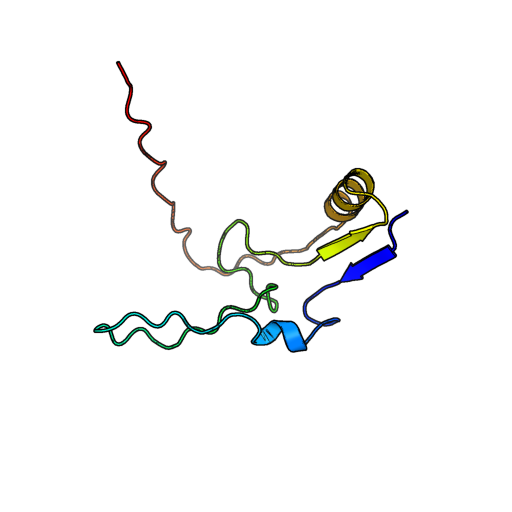1.025 19.195 -15.310 1.00 35.22 81 PRO A C 1
ATOM 586 O O . PRO A 1 81 ? 1.933 18.379 -15.471 1.00 35.22 81 PRO A O 1
ATOM 589 N N . ALA A 1 82 ? -0.178 19.076 -15.878 1.00 35.44 82 ALA A N 1
ATOM 590 C CA . ALA A 1 82 ? -0.497 18.066 -16.875 1.00 35.44 82 ALA A CA 1
ATOM 591 C C . ALA A 1 82 ? 0.613 18.056 -17.934 1.00 35.44 82 ALA A C 1
ATOM 593 O O . ALA A 1 82 ? 0.930 19.100 -18.515 1.00 35.44 82 ALA A O 1
ATOM 594 N N . ALA A 1 83 ? 1.242 16.894 -18.123 1.00 37.62 83 ALA A N 1
ATOM 595 C CA . ALA A 1 83 ? 2.245 16.700 -19.153 1.00 37.62 83 ALA A CA 1
ATOM 596 C C . ALA A 1 83 ? 1.651 17.189 -20.477 1.00 37.62 83 ALA A C 1
ATOM 598 O O . ALA A 1 83 ? 0.622 16.683 -20.924 1.00 37.62 83 ALA A O 1
ATOM 599 N N . ARG A 1 84 ? 2.266 18.221 -21.066 1.00 35.94 84 ARG A N 1
ATOM 600 C CA . ARG A 1 84 ? 1.921 18.687 -22.408 1.00 35.94 84 ARG A CA 1
ATOM 601 C C . ARG A 1 84 ? 2.112 17.506 -23.351 1.00 35.94 84 ARG A C 1
ATOM 603 O O . ARG A 1 84 ? 3.246 17.128 -23.635 1.00 35.94 84 ARG A O 1
ATOM 610 N N . SER A 1 85 ? 1.012 16.927 -23.816 1.00 37.97 85 SER A N 1
ATOM 611 C CA . SER A 1 85 ? 1.012 16.103 -25.013 1.00 37.97 85 SER A CA 1
ATOM 612 C C . SER A 1 85 ? 1.473 16.996 -26.161 1.00 37.97 85 SER A C 1
ATOM 614 O O . SER A 1 85 ? 0.795 17.949 -26.543 1.00 37.97 85 SER A O 1
ATOM 616 N N . SER A 1 86 ? 2.676 16.736 -26.668 1.00 34.19 86 SER A N 1
ATOM 617 C CA . SER A 1 86 ? 3.097 17.304 -27.942 1.00 34.19 86 SER A CA 1
ATOM 618 C C . SER A 1 86 ? 2.303 16.595 -29.042 1.00 34.19 86 SER A C 1
ATOM 620 O O . SER A 1 86 ? 2.287 15.361 -29.051 1.00 34.19 86 SER A O 1
ATOM 622 N N . PRO A 1 87 ? 1.635 17.316 -29.952 1.00 36.41 87 PRO A N 1
ATOM 623 C CA . PRO A 1 87 ? 1.068 16.702 -31.141 1.00 36.41 87 PRO A CA 1
ATOM 624 C C . PRO A 1 87 ? 2.197 16.386 -32.135 1.00 36.41 87 PRO A C 1
ATOM 626 O O . PRO A 1 87 ? 3.022 17.250 -32.425 1.00 36.41 87 PRO A O 1
ATOM 629 N N . ALA A 1 88 ? 2.233 15.149 -32.634 1.00 37.75 88 ALA A N 1
ATOM 630 C CA . ALA A 1 88 ? 2.845 14.831 -33.928 1.00 37.75 88 ALA A CA 1
ATOM 631 C C . ALA A 1 88 ? 1.899 15.338 -35.037 1.00 37.75 88 ALA A C 1
ATOM 633 O O . ALA A 1 88 ? 0.682 15.369 -34.811 1.00 37.75 88 ALA A O 1
ATOM 634 N N . PRO A 1 89 ? 2.418 15.800 -36.185 1.00 45.31 89 PRO A N 1
ATOM 635 C CA . PRO A 1 89 ? 2.948 14.883 -37.202 1.00 45.31 89 PRO A CA 1
ATOM 636 C C . PRO A 1 89 ? 4.426 15.082 -37.558 1.00 45.31 89 PRO A C 1
ATOM 638 O O . PRO A 1 89 ? 4.925 16.226 -37.466 1.00 45.31 89 PRO A O 1
#

Sequence (89 aa):
MLLGVFTLADLPELREALPPPVVPGVAVKPYRQSALADGLVRFAGEAVGVGVAGDPYRAADGAAAVGVEYERSGRKSFTTPAARSSPAP

pLDDT: mean 70.46, std 18.74, range [34.19, 92.81]

Radius of gyration: 17.29 Å; chains: 1; bounding box: 38×40×47 Å

Secondary structure (DSSP, 8-state):
-EEEEE-TTT-GGGGS-SPP---TTS--------SS-SS---STT----EEEESSHHHHHHHHHT--------SPPP--PPPP--PPP-

Foldseek 3Di:
DWPDKFFCVRVVVQQQPDAFPDDPPDPDPRDRDRQADDLDDDDPPGHGMFIDDPDVVVRVVVVVPDDDDDDDDPDDDDDDPDPPDDDDD